Protein AF-F8NIM3-F1 (afdb_monomer)

pLDDT: mean 75.53, std 20.06, range [36.66, 97.56]

Mean predicted aligned error: 19.27 Å

Foldseek 3Di:
DDDDDDDDDDDDDDDDDDDDDDDDDDDDDDQDPVNVVCVVVVVVVVPPPDPDPDDPVVVVVVVVVVVVVVVVVLVVVLVVLVVQCVVDDDPVSVVVSVVVNVVSVVVVCCVPPVVD

Sequence (116 aa):
MLTTTRVETVTKTVGAISSSVKPASAIPFSPSMDDLAVSFITETIQTIKAPAPRIPPSDAKSQLALRQQRLTEYISESKALMAQFERAQNKQEKDRIGSAIRDLNRCVLRIYFLGM

Solvent-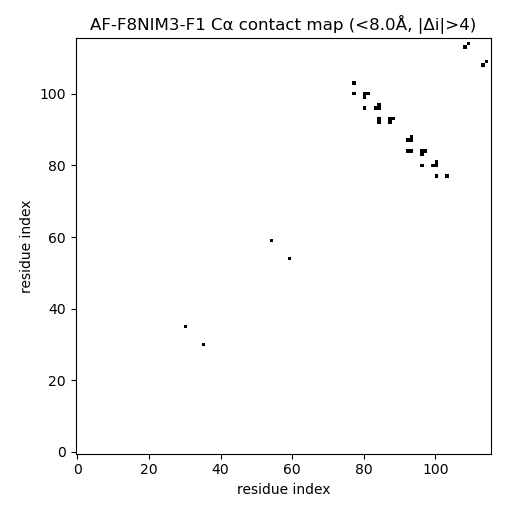accessible surface area (backbone atoms only — not comparable to full-atom values): 7559 Å² total; per-residue (Å²): 139,89,87,85,89,86,84,90,83,90,85,88,82,90,82,87,79,90,76,93,79,82,92,75,83,89,70,83,85,71,75,48,76,64,55,50,47,52,48,53,52,50,51,50,61,74,64,58,69,75,79,72,83,75,74,55,74,68,56,59,49,55,53,49,52,54,51,51,48,55,51,51,52,50,54,52,52,52,49,54,48,49,59,46,47,71,67,46,84,51,68,72,51,37,55,51,46,56,43,52,54,53,52,52,52,49,51,51,49,44,60,75,71,70,66,125

Structure (mmCIF, N/CA/C/O backbone):
data_AF-F8NIM3-F1
#
_entry.id   AF-F8NIM3-F1
#
loop_
_atom_site.group_PDB
_atom_site.id
_atom_site.type_symbol
_atom_site.label_atom_id
_atom_site.label_alt_id
_atom_site.label_comp_id
_atom_site.label_asym_id
_atom_site.label_entity_id
_atom_site.label_seq_id
_atom_site.pdbx_PDB_ins_code
_atom_site.Cartn_x
_atom_site.Cartn_y
_atom_site.Cartn_z
_atom_site.occupancy
_atom_site.B_iso_or_equiv
_atom_site.auth_seq_id
_atom_site.auth_comp_id
_atom_site.auth_asym_id
_atom_site.auth_atom_id
_atom_site.pdbx_PDB_model_num
ATOM 1 N N . MET A 1 1 ? -12.335 -23.884 -40.158 1.00 37.00 1 MET A N 1
ATOM 2 C CA . MET A 1 1 ? -11.902 -24.068 -41.561 1.00 37.00 1 MET A CA 1
ATOM 3 C C . MET A 1 1 ? -10.719 -23.154 -41.830 1.00 37.00 1 MET A C 1
ATOM 5 O O . MET A 1 1 ? -10.696 -22.068 -41.267 1.00 37.00 1 MET A O 1
ATOM 9 N N . LEU A 1 2 ? -9.740 -23.609 -42.617 1.00 44.84 2 LEU A N 1
ATOM 10 C CA . LEU A 1 2 ? -8.545 -22.847 -43.010 1.00 44.84 2 LEU A CA 1
ATOM 11 C C . LEU A 1 2 ? -8.681 -22.398 -44.474 1.00 44.84 2 LEU A C 1
ATOM 13 O O . LEU A 1 2 ? -9.151 -23.200 -45.268 1.00 44.84 2 LEU A O 1
ATOM 17 N N . THR A 1 3 ? -8.190 -21.198 -44.806 1.00 38.81 3 THR A N 1
ATOM 18 C CA . THR A 1 3 ? -7.564 -20.765 -46.089 1.00 38.81 3 THR A CA 1
ATOM 19 C C . THR A 1 3 ? -7.125 -19.298 -45.899 1.00 38.81 3 THR A C 1
ATOM 21 O O . THR A 1 3 ? -7.900 -18.548 -45.316 1.00 38.81 3 THR A O 1
ATOM 24 N N . THR A 1 4 ? -5.925 -18.784 -46.205 1.00 41.75 4 THR A N 1
ATOM 25 C CA . THR A 1 4 ? -4.952 -18.935 -47.321 1.00 41.75 4 THR A CA 1
ATOM 26 C C . THR A 1 4 ? -4.989 -17.747 -48.306 1.00 41.75 4 THR A C 1
ATOM 28 O O . THR A 1 4 ? -5.791 -17.708 -49.228 1.00 41.75 4 THR A O 1
ATOM 31 N N . THR A 1 5 ? -4.073 -16.799 -48.076 1.00 43.28 5 THR A N 1
ATOM 32 C CA . THR A 1 5 ? -3.145 -16.130 -49.025 1.00 43.28 5 THR A CA 1
ATOM 33 C C . THR A 1 5 ? -3.536 -15.834 -50.495 1.00 43.28 5 THR A C 1
ATOM 35 O O . THR A 1 5 ? -3.553 -16.748 -51.313 1.00 43.28 5 THR A O 1
ATOM 38 N N . ARG A 1 6 ? -3.576 -14.537 -50.874 1.00 42.72 6 ARG A N 1
ATOM 39 C CA . ARG A 1 6 ? -2.991 -13.918 -52.108 1.00 42.72 6 ARG A CA 1
ATOM 40 C C . ARG A 1 6 ? -2.998 -12.368 -51.950 1.00 42.72 6 ARG A C 1
ATOM 42 O O . ARG A 1 6 ? -3.965 -11.884 -51.378 1.00 42.72 6 ARG A O 1
ATOM 49 N N . VAL A 1 7 ? -2.019 -11.497 -52.276 1.00 42.47 7 VAL A N 1
ATOM 50 C CA . VAL A 1 7 ? -0.709 -11.473 -53.004 1.00 42.47 7 VAL A CA 1
ATOM 51 C C . VAL A 1 7 ? -0.753 -10.916 -54.455 1.00 42.47 7 VAL A C 1
ATOM 53 O O . VAL A 1 7 ? -1.591 -11.329 -55.244 1.00 42.47 7 VAL A O 1
ATOM 56 N N . GLU A 1 8 ? 0.202 -10.027 -54.805 1.00 40.50 8 GLU A N 1
ATOM 57 C CA . GLU A 1 8 ? 0.460 -9.422 -56.147 1.00 40.50 8 GLU A CA 1
ATOM 58 C C . GLU A 1 8 ? -0.645 -8.484 -56.725 1.00 40.50 8 GLU A C 1
ATOM 60 O O . GLU A 1 8 ? -1.785 -8.513 -56.282 1.00 40.50 8 GLU A O 1
ATOM 65 N N . THR A 1 9 ? -0.385 -7.570 -57.681 1.00 36.66 9 THR A N 1
ATOM 66 C CA . THR A 1 9 ? 0.779 -7.438 -58.596 1.00 36.66 9 THR A CA 1
ATOM 67 C C . THR A 1 9 ? 1.207 -5.979 -58.866 1.00 36.66 9 THR A C 1
ATOM 69 O O . THR A 1 9 ? 0.429 -5.042 -58.735 1.00 36.66 9 THR A O 1
ATOM 72 N N . VAL A 1 10 ? 2.464 -5.833 -59.296 1.00 44.22 10 VAL A N 1
ATOM 73 C CA . VAL A 1 10 ? 3.192 -4.627 -59.741 1.00 44.22 10 VAL A CA 1
ATOM 74 C C . VAL A 1 10 ? 2.566 -3.893 -60.942 1.00 44.22 10 VAL A C 1
ATOM 76 O O . VAL A 1 10 ? 2.171 -4.535 -61.912 1.00 44.22 10 VAL A O 1
ATOM 79 N N . THR A 1 11 ? 2.711 -2.561 -60.987 1.00 42.88 11 THR A N 1
ATOM 80 C CA . THR A 1 11 ? 2.949 -1.811 -62.240 1.00 42.88 11 THR A CA 1
ATOM 81 C C . THR A 1 11 ? 4.212 -0.944 -62.131 1.00 42.88 11 THR A C 1
ATOM 83 O O . THR A 1 11 ? 4.359 -0.132 -61.222 1.00 42.88 11 THR A O 1
ATOM 86 N N . LYS A 1 12 ? 5.157 -1.132 -63.064 1.00 43.91 12 LYS A N 1
ATOM 87 C CA . LYS A 1 12 ? 6.323 -0.251 -63.254 1.00 43.91 12 LYS A CA 1
ATOM 88 C C . LYS A 1 12 ? 5.960 0.862 -64.235 1.00 43.91 12 LYS A C 1
ATOM 90 O O . LYS A 1 12 ? 5.434 0.547 -65.299 1.00 43.91 12 LYS A O 1
ATOM 95 N N . THR A 1 13 ? 6.436 2.080 -63.985 1.00 43.91 13 THR A N 1
ATOM 96 C CA . THR A 1 13 ? 6.646 3.081 -65.045 1.00 43.91 13 THR A CA 1
ATOM 97 C C . THR A 1 13 ? 8.014 3.730 -64.856 1.00 43.91 13 THR A C 1
ATOM 99 O O . THR A 1 13 ? 8.185 4.594 -64.002 1.00 43.91 13 THR A O 1
ATOM 102 N N . VAL A 1 14 ? 9.009 3.299 -65.636 1.00 47.06 14 VAL A N 1
ATOM 103 C CA . VAL A 1 14 ? 10.341 3.928 -65.662 1.00 47.06 14 VAL A CA 1
ATOM 104 C C . VAL A 1 14 ? 10.328 5.016 -66.733 1.00 47.06 14 VAL A C 1
ATOM 106 O O . VAL A 1 14 ? 10.559 4.744 -67.908 1.00 47.06 14 VAL A O 1
ATOM 109 N N . GLY A 1 15 ? 10.006 6.245 -66.329 1.00 37.88 15 GLY A N 1
ATOM 110 C CA . GLY A 1 15 ? 10.034 7.422 -67.197 1.00 37.88 15 GLY A CA 1
ATOM 111 C C . GLY A 1 15 ? 11.399 8.104 -67.162 1.00 37.88 15 GLY A C 1
ATOM 112 O O . GLY A 1 15 ? 11.635 8.957 -66.312 1.00 37.88 15 GLY A O 1
ATOM 113 N N . ALA A 1 16 ? 12.300 7.739 -68.075 1.00 43.25 16 ALA A N 1
ATOM 114 C CA . ALA A 1 16 ? 13.574 8.436 -68.226 1.00 43.25 16 ALA A CA 1
ATOM 115 C C . ALA A 1 16 ? 13.390 9.724 -69.047 1.00 43.25 16 ALA A C 1
ATOM 117 O O . ALA A 1 16 ? 13.088 9.661 -70.237 1.00 43.25 16 ALA A O 1
ATOM 118 N N . ILE A 1 17 ? 13.630 10.882 -68.429 1.00 49.94 17 ILE A N 1
ATOM 119 C CA . ILE A 1 17 ? 13.802 12.164 -69.126 1.00 49.94 17 ILE A CA 1
ATOM 120 C C . ILE A 1 17 ? 15.171 12.745 -68.778 1.00 49.94 17 ILE A C 1
ATOM 122 O O . ILE A 1 17 ? 15.420 13.187 -67.661 1.00 49.94 17 ILE A O 1
ATOM 126 N N . SER A 1 18 ? 16.074 12.705 -69.757 1.00 52.16 18 SER A N 1
ATOM 127 C CA . SER A 1 18 ? 17.383 13.348 -69.684 1.00 52.16 18 SER A CA 1
ATOM 128 C C . SER A 1 18 ? 17.274 14.760 -70.253 1.00 52.16 18 SER A C 1
ATOM 130 O O . SER A 1 18 ? 16.945 14.926 -71.427 1.00 52.16 18 SER A O 1
ATOM 132 N N . SER A 1 19 ? 17.558 15.776 -69.440 1.00 46.25 19 SER A N 1
ATOM 133 C CA . SER A 1 19 ? 17.627 17.173 -69.876 1.00 46.25 19 SER A CA 1
ATOM 134 C C . SER A 1 19 ? 18.877 17.838 -69.305 1.00 46.25 19 SER A C 1
ATOM 136 O O . SER A 1 19 ? 18.915 18.240 -68.143 1.00 46.25 19 SER A O 1
ATOM 138 N N . SER A 1 20 ? 19.914 17.929 -70.137 1.00 58.06 20 SER A N 1
ATOM 139 C CA . SER A 1 20 ? 21.175 18.600 -69.811 1.00 58.06 20 SER A CA 1
ATOM 140 C C . SER A 1 20 ? 20.962 20.093 -69.548 1.00 58.06 20 SER A C 1
ATOM 142 O O . SER A 1 20 ? 20.379 20.787 -70.382 1.00 58.06 20 SER A O 1
ATOM 144 N N . VAL A 1 21 ? 21.489 20.601 -68.430 1.00 46.62 21 VAL A N 1
ATOM 145 C CA . VAL A 1 21 ? 21.625 22.040 -68.165 1.00 46.62 21 VAL A CA 1
ATOM 146 C C . VAL A 1 21 ? 23.037 22.314 -67.645 1.00 46.62 21 VAL A C 1
ATOM 148 O O . VAL A 1 21 ? 23.568 21.583 -66.811 1.00 46.62 21 VAL A O 1
ATOM 151 N N . LYS A 1 22 ? 23.670 23.356 -68.186 1.00 47.12 22 LYS A N 1
ATOM 152 C CA . LYS A 1 22 ? 25.071 23.727 -67.941 1.00 47.12 22 LYS A CA 1
ATOM 153 C C . LYS A 1 22 ? 25.165 24.653 -66.711 1.00 47.12 22 LYS A C 1
ATOM 155 O O . LYS A 1 22 ? 24.347 25.566 -66.617 1.00 47.12 22 LYS A O 1
ATOM 160 N N . PRO A 1 23 ? 26.131 24.472 -65.790 1.00 53.19 23 PRO A N 1
ATOM 161 C CA . PRO A 1 23 ? 26.185 25.255 -64.555 1.00 53.19 23 PRO A CA 1
ATOM 162 C C . PRO A 1 23 ? 26.638 26.699 -64.811 1.00 53.19 23 PRO A C 1
ATOM 164 O O . PRO A 1 23 ? 27.679 26.927 -65.430 1.00 53.19 23 PRO A O 1
ATOM 167 N N . ALA A 1 24 ? 25.874 27.670 -64.305 1.00 47.09 24 ALA A N 1
ATOM 168 C CA . ALA A 1 24 ? 26.237 29.085 -64.278 1.00 47.09 24 ALA A CA 1
ATOM 169 C C . ALA A 1 24 ? 25.482 29.830 -63.160 1.00 47.09 24 ALA A C 1
ATOM 171 O O . ALA A 1 24 ? 24.305 29.570 -62.928 1.00 47.09 24 ALA A O 1
ATOM 172 N N . SER A 1 25 ? 26.155 30.814 -62.554 1.00 43.09 25 SER A N 1
ATOM 173 C CA . SER A 1 25 ? 25.694 31.647 -61.429 1.00 43.09 25 SER A CA 1
ATOM 174 C C . SER A 1 25 ? 25.530 30.933 -60.077 1.00 43.09 25 SER A C 1
ATOM 176 O O . SER A 1 25 ? 25.121 29.777 -59.991 1.00 43.09 25 SER A O 1
ATOM 178 N N . ALA A 1 26 ? 25.870 31.644 -59.000 1.00 57.56 26 ALA A N 1
ATOM 179 C CA . ALA A 1 26 ? 25.777 31.147 -57.632 1.00 57.56 26 ALA A CA 1
ATOM 180 C C . ALA A 1 26 ? 24.354 31.346 -57.090 1.00 57.56 26 ALA A C 1
ATOM 182 O O . ALA A 1 26 ? 23.957 32.456 -56.738 1.00 57.56 26 ALA A O 1
ATOM 183 N N . ILE A 1 27 ? 23.589 30.258 -57.018 1.00 58.53 27 ILE A N 1
ATOM 184 C CA . ILE A 1 27 ? 22.301 30.223 -56.319 1.00 58.53 27 ILE A CA 1
ATOM 185 C C . ILE A 1 27 ? 22.597 30.175 -54.806 1.00 58.53 27 ILE A C 1
ATOM 187 O O . ILE A 1 27 ? 23.452 29.380 -54.403 1.00 58.53 27 ILE A O 1
ATOM 191 N N . PRO A 1 28 ? 21.938 30.983 -53.948 1.00 57.41 28 PRO A N 1
ATOM 192 C CA . PRO A 1 28 ? 22.040 30.804 -52.500 1.00 57.41 28 PRO A CA 1
ATOM 193 C C . PRO A 1 28 ? 21.582 29.386 -52.146 1.00 57.41 28 PRO A C 1
ATOM 195 O O . PRO A 1 28 ? 20.517 28.959 -52.586 1.00 57.41 28 PRO A O 1
ATOM 198 N N . PHE A 1 29 ? 22.408 28.650 -51.401 1.00 59.12 29 PHE A N 1
ATOM 199 C CA . PHE A 1 29 ? 22.287 27.200 -51.240 1.00 59.12 29 PHE A CA 1
ATOM 200 C C . PHE A 1 29 ? 21.028 26.824 -50.438 1.00 59.12 29 PHE A C 1
ATOM 202 O O . PHE A 1 29 ? 21.064 26.684 -49.218 1.00 59.12 29 PHE A O 1
ATOM 209 N N . SER A 1 30 ? 19.893 26.693 -51.126 1.00 64.81 30 SER A N 1
ATOM 210 C CA . SER A 1 30 ? 18.674 26.123 -50.562 1.00 64.81 30 SER A CA 1
ATOM 211 C C . SER A 1 30 ? 18.933 24.639 -50.286 1.00 64.81 30 SER A C 1
ATOM 213 O O . SER A 1 30 ? 19.201 23.917 -51.254 1.00 64.81 30 SER A O 1
ATOM 215 N N . PRO A 1 31 ? 18.866 24.166 -49.027 1.00 68.06 31 PRO A N 1
ATOM 216 C CA . PRO A 1 31 ? 19.079 22.755 -48.731 1.00 68.06 31 PRO A CA 1
ATOM 217 C C . PRO A 1 31 ? 18.046 21.928 -49.497 1.00 68.06 31 PRO A C 1
ATOM 219 O O . PRO A 1 31 ? 16.853 22.252 -49.493 1.00 68.06 31 PRO A O 1
ATOM 222 N N . SER A 1 32 ? 18.495 20.877 -50.185 1.00 82.62 32 SER A N 1
ATOM 223 C CA . SER A 1 32 ? 17.563 19.941 -50.811 1.00 82.62 32 SER A CA 1
ATOM 224 C C . SER A 1 32 ? 16.777 19.198 -49.727 1.00 82.62 32 SER A C 1
ATOM 226 O O . SER A 1 32 ? 17.184 19.143 -48.563 1.00 82.62 32 SER A O 1
ATOM 228 N N . MET A 1 33 ? 15.650 18.581 -50.097 1.00 83.19 33 MET A N 1
ATOM 229 C CA . MET A 1 33 ? 14.937 17.705 -49.161 1.00 83.19 33 MET A CA 1
ATOM 230 C C . MET A 1 33 ? 15.827 16.559 -48.658 1.00 83.19 33 MET A C 1
ATOM 232 O O . MET A 1 33 ? 15.668 16.142 -47.515 1.00 83.19 33 MET A O 1
ATOM 236 N N . ASP A 1 34 ? 16.783 16.097 -49.469 1.00 84.12 34 ASP A N 1
ATOM 237 C CA . ASP A 1 34 ? 17.759 15.079 -49.074 1.00 84.12 34 ASP A CA 1
ATOM 238 C C . ASP A 1 34 ? 18.745 15.609 -48.024 1.00 84.12 34 ASP A C 1
ATOM 240 O O . ASP A 1 34 ? 19.005 14.927 -47.039 1.00 84.12 34 ASP A O 1
ATOM 244 N N . ASP A 1 35 ? 19.246 16.837 -48.183 1.00 87.38 35 ASP A N 1
ATOM 245 C CA . ASP A 1 35 ? 20.186 17.477 -47.250 1.00 87.38 35 ASP A CA 1
ATOM 246 C C . ASP A 1 35 ? 19.514 17.777 -45.893 1.00 87.38 35 ASP A C 1
ATOM 248 O O . ASP A 1 35 ? 20.076 17.536 -44.819 1.00 87.38 35 ASP A O 1
ATOM 252 N N . LEU A 1 36 ? 18.238 18.184 -45.924 1.00 87.81 36 LEU A N 1
ATOM 253 C CA . LEU A 1 36 ? 17.393 18.314 -44.734 1.00 87.81 36 LEU A CA 1
ATOM 254 C C . LEU A 1 36 ? 17.094 16.952 -44.079 1.00 87.81 36 LEU A C 1
ATOM 256 O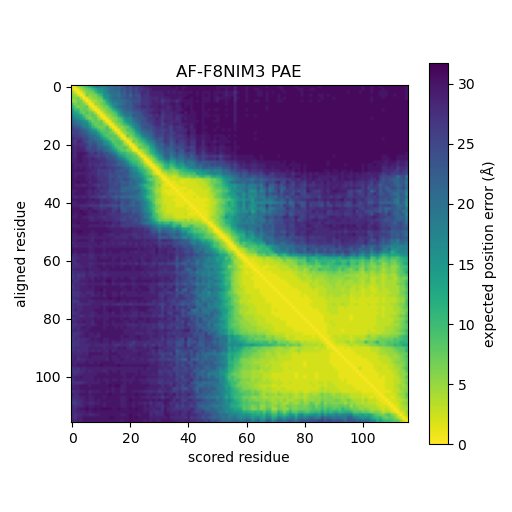 O . LEU A 1 36 ? 17.130 16.842 -42.853 1.00 87.81 36 LEU A O 1
ATOM 260 N N . ALA A 1 37 ? 16.829 15.905 -44.865 1.00 89.00 37 ALA A N 1
ATOM 261 C CA . ALA A 1 37 ? 16.596 14.557 -44.346 1.00 89.00 37 ALA A CA 1
ATOM 262 C C . ALA A 1 37 ? 17.865 13.956 -43.720 1.00 89.00 37 ALA A C 1
ATOM 264 O O . ALA A 1 37 ? 17.798 13.388 -42.629 1.00 89.00 37 ALA A O 1
ATOM 265 N N . VAL A 1 38 ? 19.029 14.130 -44.356 1.00 90.88 38 VAL A N 1
ATOM 266 C CA . VAL A 1 38 ? 20.340 13.753 -43.806 1.00 90.88 38 VAL A CA 1
ATOM 267 C C . VAL A 1 38 ? 20.616 14.518 -42.515 1.00 90.88 38 VAL A C 1
ATOM 269 O O . VAL A 1 38 ? 21.033 13.898 -41.537 1.00 90.88 38 VAL A O 1
ATOM 272 N N . SER A 1 39 ? 20.320 15.820 -42.468 1.00 89.88 39 SER A N 1
ATOM 273 C CA . SER A 1 39 ? 20.442 16.633 -41.251 1.00 89.88 39 SER A CA 1
ATOM 274 C C . SER A 1 39 ? 19.567 16.086 -40.118 1.00 89.88 39 SER A C 1
ATOM 276 O O . SER A 1 39 ? 20.084 15.790 -39.044 1.00 89.88 39 SER A O 1
ATOM 278 N N . PHE A 1 40 ? 18.275 15.848 -40.370 1.00 91.00 40 PHE A N 1
ATOM 279 C CA . PHE A 1 40 ? 17.336 15.342 -39.361 1.00 91.00 40 PHE A CA 1
ATOM 280 C C . PHE A 1 40 ? 17.695 13.930 -38.869 1.00 91.00 40 PHE A C 1
ATOM 282 O O . PHE A 1 40 ? 17.619 13.648 -37.674 1.00 91.00 40 PHE A O 1
ATOM 289 N N . ILE A 1 41 ? 18.130 13.036 -39.765 1.00 91.25 41 ILE A N 1
ATOM 290 C CA . ILE A 1 41 ? 18.609 11.691 -39.405 1.00 91.25 41 ILE A CA 1
ATOM 291 C C . ILE A 1 41 ? 19.899 11.783 -38.577 1.00 91.25 41 ILE A C 1
ATOM 293 O O . ILE A 1 41 ? 20.034 11.078 -37.579 1.00 91.25 41 ILE A O 1
ATOM 297 N N . THR A 1 42 ? 20.827 12.665 -38.951 1.00 90.50 42 THR A N 1
ATOM 298 C CA . THR A 1 42 ? 22.107 12.855 -38.253 1.00 90.50 42 THR A CA 1
ATOM 299 C C . THR A 1 42 ? 21.900 13.441 -36.858 1.00 90.50 42 THR A C 1
ATOM 301 O O . THR A 1 42 ? 22.432 12.899 -35.890 1.00 90.50 42 THR A O 1
ATOM 304 N N . GLU A 1 43 ? 21.076 14.484 -36.730 1.00 87.75 43 GLU A N 1
ATOM 305 C CA . GLU A 1 43 ? 20.669 15.062 -35.446 1.00 87.75 43 GLU A CA 1
ATOM 306 C C . GLU A 1 43 ? 19.946 14.022 -34.584 1.00 87.75 43 GLU A C 1
ATOM 308 O O . GLU A 1 43 ? 20.299 13.842 -33.419 1.00 87.75 43 GLU A O 1
ATOM 313 N N . THR A 1 44 ? 19.002 13.265 -35.159 1.00 87.12 44 THR A N 1
ATOM 314 C CA . THR A 1 44 ? 18.313 12.176 -34.451 1.00 87.12 44 THR A CA 1
ATOM 315 C C . THR A 1 44 ? 19.321 11.166 -33.908 1.00 87.12 44 THR A C 1
ATOM 317 O O . THR A 1 44 ? 19.297 10.888 -32.716 1.00 87.12 44 THR A O 1
ATOM 320 N N . ILE A 1 45 ? 20.243 10.656 -34.738 1.00 84.56 45 ILE A N 1
ATOM 321 C CA . ILE A 1 45 ? 21.261 9.668 -34.336 1.00 84.56 45 ILE A CA 1
ATOM 322 C C . ILE A 1 45 ? 22.178 10.218 -33.232 1.00 84.56 45 ILE A C 1
ATOM 324 O O . ILE A 1 45 ? 22.430 9.517 -32.253 1.00 84.56 45 ILE A O 1
ATOM 328 N N . GLN A 1 46 ? 22.644 11.465 -33.351 1.00 82.50 46 GLN A N 1
ATOM 329 C CA . GLN A 1 46 ? 23.490 12.107 -32.337 1.00 82.50 46 GLN A CA 1
ATOM 330 C C . GLN A 1 46 ? 22.741 12.377 -31.022 1.00 82.50 46 GLN A C 1
ATOM 332 O O . GLN A 1 46 ? 23.344 12.335 -29.949 1.00 82.50 46 GLN A O 1
ATOM 337 N N . THR A 1 47 ? 21.428 12.613 -31.083 1.00 78.81 47 THR A N 1
ATOM 338 C CA . THR A 1 47 ? 20.573 12.851 -29.910 1.00 78.81 47 THR A CA 1
ATOM 339 C C . THR A 1 47 ? 19.967 11.577 -29.308 1.00 78.81 47 THR A C 1
ATOM 341 O O . THR A 1 47 ? 19.331 11.670 -28.252 1.00 78.81 47 THR A O 1
ATOM 344 N N . ILE A 1 48 ? 20.227 10.375 -29.861 1.00 72.44 48 ILE A N 1
ATOM 345 C CA . ILE A 1 48 ? 19.904 9.098 -29.190 1.00 72.44 48 ILE A CA 1
ATOM 346 C C . ILE A 1 48 ? 20.836 8.885 -27.990 1.00 72.44 48 ILE A C 1
ATOM 348 O O . ILE A 1 48 ? 21.748 8.054 -27.988 1.00 72.44 48 ILE A O 1
ATOM 352 N N . LYS A 1 49 ? 20.541 9.596 -26.900 1.00 69.00 49 LYS A N 1
ATOM 353 C CA . LYS A 1 49 ? 20.959 9.218 -25.553 1.00 69.00 49 LYS A CA 1
ATOM 354 C C . LYS A 1 49 ? 20.585 7.749 -25.349 1.00 69.00 49 LYS A C 1
ATOM 356 O O . LYS A 1 49 ? 19.417 7.390 -25.502 1.00 69.00 49 LYS A O 1
ATOM 361 N N . ALA A 1 50 ? 21.583 6.916 -25.042 1.00 68.06 50 ALA A N 1
ATOM 362 C CA . ALA A 1 50 ? 21.439 5.462 -25.012 1.00 68.06 50 ALA A CA 1
ATOM 363 C C . ALA A 1 50 ? 20.173 5.029 -24.241 1.00 68.06 50 ALA A C 1
ATOM 365 O O . ALA A 1 50 ? 19.904 5.583 -23.168 1.00 68.06 50 ALA A O 1
ATOM 366 N N . PRO A 1 51 ? 19.388 4.067 -24.771 1.00 66.81 51 PRO A N 1
ATOM 367 C CA . PRO A 1 51 ? 18.097 3.708 -24.199 1.00 66.81 51 PRO A CA 1
ATOM 368 C C . PRO A 1 51 ? 18.268 3.310 -22.734 1.00 66.81 51 PRO A C 1
ATOM 370 O O . PRO A 1 51 ? 19.097 2.456 -22.414 1.00 66.81 51 PRO A O 1
ATOM 373 N N . ALA A 1 52 ? 17.486 3.952 -21.859 1.00 64.50 52 ALA A N 1
ATOM 374 C CA . ALA A 1 52 ? 17.591 3.790 -20.413 1.00 64.50 52 ALA A CA 1
ATOM 375 C C . ALA A 1 52 ? 17.604 2.298 -20.021 1.00 64.50 52 ALA A C 1
ATOM 377 O O . ALA A 1 52 ? 16.875 1.510 -20.638 1.00 64.50 52 ALA A O 1
ATOM 378 N N . PRO A 1 53 ? 18.423 1.895 -19.027 1.00 61.94 53 PRO A N 1
ATOM 379 C CA . PRO A 1 53 ? 18.649 0.491 -18.705 1.00 61.94 53 PRO A CA 1
ATOM 380 C C . PRO A 1 53 ? 17.320 -0.214 -18.430 1.00 61.94 53 PRO A C 1
ATOM 382 O O . PRO A 1 53 ? 16.648 0.040 -17.430 1.00 61.94 53 PRO A O 1
ATOM 385 N N . ARG A 1 54 ? 16.927 -1.089 -19.362 1.00 65.25 54 ARG A N 1
ATOM 386 C CA . ARG A 1 54 ? 15.666 -1.827 -19.294 1.00 65.25 54 ARG A CA 1
ATOM 387 C C . ARG A 1 54 ? 15.747 -2.801 -18.125 1.00 65.25 54 ARG A C 1
ATOM 389 O O . ARG A 1 54 ? 16.428 -3.819 -18.231 1.00 65.25 54 ARG A O 1
ATOM 396 N N . ILE A 1 55 ? 15.060 -2.464 -17.030 1.00 61.25 55 ILE A N 1
ATOM 397 C CA . ILE A 1 55 ? 14.931 -3.306 -15.834 1.00 61.25 55 ILE A CA 1
ATOM 398 C C . ILE A 1 55 ? 14.554 -4.723 -16.298 1.00 61.25 55 ILE A C 1
ATOM 400 O O . ILE A 1 55 ? 13.585 -4.866 -17.054 1.00 61.25 55 ILE A O 1
ATOM 404 N N . PRO A 1 56 ? 15.311 -5.768 -15.915 1.00 65.19 56 PRO A N 1
ATOM 405 C CA . PRO A 1 56 ? 15.075 -7.106 -16.430 1.00 65.19 56 PRO A CA 1
ATOM 406 C C . PRO A 1 56 ? 13.660 -7.571 -16.048 1.00 65.19 56 PRO A C 1
ATOM 408 O O . PRO A 1 56 ? 13.254 -7.407 -14.895 1.00 65.19 56 PRO A O 1
ATOM 411 N N . PRO A 1 57 ? 12.898 -8.203 -16.961 1.00 62.16 57 PRO A N 1
ATOM 412 C CA . PRO A 1 57 ? 11.490 -8.548 -16.724 1.00 62.16 57 PRO A CA 1
ATOM 413 C C . PRO A 1 57 ? 11.277 -9.588 -15.610 1.00 62.16 57 PRO A C 1
ATOM 415 O O . PRO A 1 57 ? 10.142 -9.816 -15.198 1.00 62.16 57 PRO A O 1
ATOM 418 N N . SER A 1 58 ? 12.354 -10.206 -15.112 1.00 62.19 58 SER A N 1
ATOM 419 C CA . SER A 1 58 ? 12.354 -10.991 -13.873 1.00 62.19 58 SER A CA 1
ATOM 420 C C . SER A 1 58 ? 12.059 -10.111 -12.650 1.00 62.19 58 SER A C 1
ATOM 422 O O . SER A 1 58 ? 11.173 -10.424 -11.856 1.00 62.19 58 SER A O 1
ATOM 424 N N . ASP A 1 59 ? 12.733 -8.962 -12.542 1.00 66.94 59 ASP A N 1
ATOM 425 C CA . ASP A 1 59 ? 12.650 -8.092 -11.36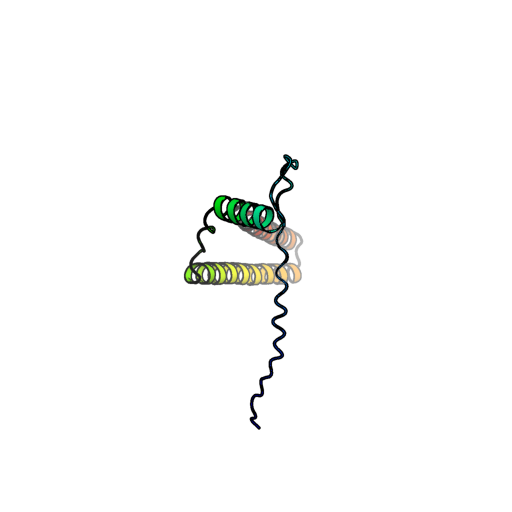6 1.00 66.94 59 ASP A CA 1
ATOM 426 C C . ASP A 1 59 ? 11.364 -7.246 -11.347 1.00 66.94 59 ASP A C 1
ATOM 428 O O . ASP A 1 59 ? 10.765 -6.997 -10.305 1.00 66.94 59 ASP A O 1
ATOM 432 N N . ALA A 1 60 ? 10.826 -6.913 -12.524 1.00 73.62 60 ALA A N 1
ATOM 433 C CA . ALA A 1 60 ? 9.481 -6.345 -12.618 1.00 73.62 60 ALA A CA 1
ATOM 434 C C . ALA A 1 60 ? 8.401 -7.296 -12.046 1.00 73.62 60 ALA A C 1
ATOM 436 O O . ALA A 1 60 ? 7.427 -6.838 -11.448 1.00 73.62 60 ALA A O 1
ATOM 437 N N . LYS A 1 61 ? 8.572 -8.621 -12.196 1.00 82.81 61 LYS A N 1
ATOM 438 C CA . LYS A 1 61 ? 7.627 -9.631 -11.686 1.00 82.81 61 LYS A CA 1
ATOM 439 C C . LYS A 1 61 ? 7.773 -9.873 -10.183 1.00 82.81 61 LYS A C 1
ATOM 441 O O . LYS A 1 61 ? 6.751 -9.957 -9.504 1.00 82.81 61 LYS A O 1
ATOM 446 N N . SER A 1 62 ? 8.998 -9.949 -9.656 1.00 81.69 62 SER A N 1
ATOM 447 C CA . SER A 1 62 ? 9.241 -10.070 -8.207 1.00 81.69 62 SER A CA 1
ATOM 448 C C . SER A 1 62 ? 8.691 -8.852 -7.455 1.00 81.69 62 SER A C 1
ATOM 450 O O . SER A 1 62 ? 7.943 -9.008 -6.488 1.00 81.69 62 SER A O 1
ATOM 452 N N . GLN A 1 63 ? 8.966 -7.639 -7.948 1.00 81.88 63 GLN A N 1
ATOM 453 C CA . GLN A 1 63 ? 8.435 -6.402 -7.377 1.00 81.88 63 GLN A CA 1
ATOM 454 C C . GLN A 1 63 ? 6.903 -6.333 -7.454 1.00 81.88 63 GLN A C 1
ATOM 456 O O . GLN A 1 63 ? 6.272 -5.875 -6.501 1.00 81.88 63 GLN A O 1
ATOM 461 N N . LEU A 1 64 ? 6.285 -6.795 -8.549 1.00 86.62 64 LEU A N 1
ATOM 462 C CA . LEU A 1 64 ? 4.824 -6.841 -8.674 1.00 86.62 64 LEU A CA 1
ATOM 463 C C . LEU A 1 64 ? 4.197 -7.804 -7.656 1.00 86.62 64 LEU A C 1
ATOM 465 O O . LEU A 1 64 ? 3.266 -7.411 -6.955 1.00 86.62 64 LEU A O 1
ATOM 469 N N . ALA A 1 65 ? 4.732 -9.021 -7.523 1.00 88.88 65 ALA A N 1
ATOM 470 C CA . ALA A 1 65 ? 4.252 -10.005 -6.552 1.00 88.88 65 ALA A CA 1
ATOM 471 C C . ALA A 1 65 ? 4.372 -9.490 -5.106 1.00 88.88 65 ALA A C 1
ATOM 473 O O . ALA A 1 65 ? 3.418 -9.576 -4.335 1.00 88.88 65 ALA A O 1
ATOM 474 N N . LEU A 1 66 ? 5.501 -8.863 -4.758 1.00 87.88 66 LEU A N 1
ATOM 475 C CA . LEU A 1 66 ? 5.738 -8.276 -3.436 1.00 87.88 66 LEU A CA 1
ATOM 476 C C . LEU A 1 66 ? 4.808 -7.082 -3.141 1.00 87.88 66 LEU A C 1
ATOM 478 O O . LEU A 1 66 ? 4.328 -6.937 -2.015 1.00 87.88 66 LEU A O 1
ATOM 482 N N . ARG A 1 67 ? 4.494 -6.244 -4.140 1.00 87.75 67 ARG A N 1
ATOM 483 C CA . ARG A 1 67 ? 3.464 -5.191 -4.010 1.00 87.75 67 ARG A CA 1
ATOM 484 C C . ARG A 1 67 ? 2.071 -5.798 -3.818 1.00 87.75 67 ARG A C 1
ATOM 486 O O . ARG A 1 67 ? 1.320 -5.332 -2.965 1.00 87.75 67 ARG A O 1
ATOM 493 N N . GLN A 1 68 ? 1.734 -6.848 -4.569 1.00 91.06 68 GLN A N 1
ATOM 494 C CA . GLN A 1 68 ? 0.441 -7.527 -4.477 1.00 91.06 68 GLN A CA 1
ATOM 495 C C . GLN A 1 68 ? 0.251 -8.233 -3.123 1.00 91.06 68 GLN A C 1
ATOM 497 O O . GLN A 1 68 ? -0.839 -8.151 -2.555 1.00 91.06 68 GLN A O 1
ATOM 502 N N . GLN A 1 69 ? 1.302 -8.840 -2.561 1.00 92.69 69 GLN A N 1
ATOM 503 C CA . GLN A 1 69 ? 1.292 -9.384 -1.199 1.00 92.69 69 GLN A CA 1
ATOM 504 C C . GLN A 1 69 ? 0.970 -8.287 -0.172 1.00 92.69 69 GLN A C 1
ATOM 506 O O . GLN A 1 69 ? -0.032 -8.397 0.529 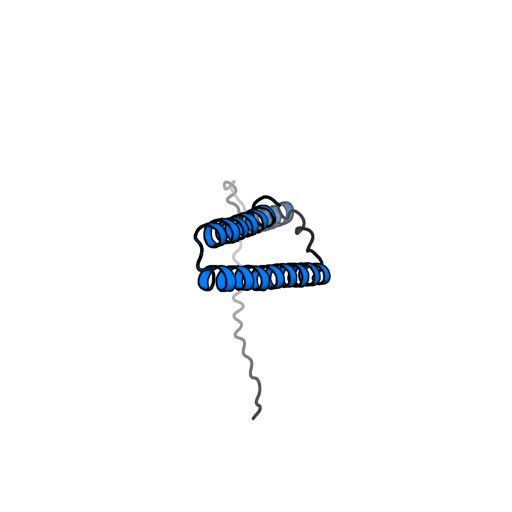1.00 92.69 69 GLN A O 1
ATOM 511 N N . ARG A 1 70 ? 1.741 -7.188 -0.150 1.00 90.56 70 ARG A N 1
ATOM 512 C CA . ARG A 1 70 ? 1.537 -6.067 0.792 1.00 90.56 70 ARG A CA 1
ATOM 513 C C . ARG A 1 70 ? 0.141 -5.449 0.702 1.00 90.56 70 ARG A C 1
ATOM 515 O O . ARG A 1 70 ? -0.448 -5.084 1.717 1.00 90.56 70 ARG A O 1
ATOM 522 N N . LEU A 1 71 ? -0.404 -5.322 -0.510 1.00 91.69 71 LEU A N 1
ATOM 523 C CA . LEU A 1 71 ? -1.781 -4.862 -0.715 1.00 91.69 71 LEU A CA 1
ATOM 524 C C . LEU A 1 71 ? -2.809 -5.873 -0.182 1.00 91.69 71 LEU A C 1
ATOM 526 O O . LEU A 1 71 ? -3.807 -5.461 0.401 1.00 91.69 71 LEU A O 1
ATOM 530 N N . THR A 1 72 ? -2.566 -7.176 -0.338 1.00 94.19 72 THR A N 1
ATOM 531 C CA . THR A 1 72 ? -3.443 -8.241 0.185 1.00 94.19 72 THR A CA 1
ATOM 532 C C . THR A 1 72 ? -3.449 -8.263 1.714 1.00 94.19 72 THR A C 1
ATOM 534 O O . THR A 1 72 ? -4.519 -8.331 2.319 1.00 94.19 72 THR A O 1
ATOM 537 N N . GLU A 1 73 ? -2.274 -8.125 2.334 1.00 92.75 73 GLU A N 1
ATOM 538 C CA . GLU A 1 73 ? -2.097 -7.999 3.786 1.00 92.75 73 GLU A CA 1
ATOM 539 C C . GLU A 1 73 ? -2.907 -6.805 4.318 1.00 92.75 73 GLU A C 1
ATOM 541 O O . GLU A 1 73 ? -3.842 -7.001 5.098 1.00 92.75 73 GLU A O 1
ATOM 546 N N . TYR A 1 74 ? -2.662 -5.598 3.788 1.00 93.88 74 TYR A N 1
ATOM 547 C CA . TYR A 1 74 ? -3.406 -4.382 4.146 1.00 93.88 74 TYR A CA 1
ATOM 548 C C . TYR A 1 74 ? -4.925 -4.514 3.945 1.00 93.88 74 TYR A C 1
ATOM 550 O O . TYR A 1 74 ? -5.697 -4.098 4.807 1.00 93.88 74 TYR A O 1
ATOM 558 N N . ILE A 1 75 ? -5.384 -5.114 2.839 1.00 94.44 75 ILE A N 1
ATOM 559 C CA . ILE A 1 75 ? -6.819 -5.331 2.590 1.00 94.44 75 ILE A CA 1
ATOM 560 C C . ILE A 1 75 ? -7.429 -6.265 3.644 1.00 94.44 75 ILE A C 1
ATOM 562 O O . ILE A 1 75 ? -8.579 -6.057 4.036 1.00 94.44 75 ILE A O 1
ATOM 566 N N . SER A 1 76 ? -6.696 -7.278 4.113 1.00 96.94 76 SER A N 1
ATOM 567 C CA . SER A 1 76 ? -7.194 -8.191 5.147 1.00 96.94 76 SER A CA 1
ATOM 568 C C . SER A 1 76 ? -7.255 -7.527 6.529 1.00 96.94 76 SER A C 1
ATOM 570 O O . SER A 1 76 ? -8.286 -7.616 7.197 1.00 96.94 76 SER A O 1
ATOM 572 N N . GLU A 1 77 ? -6.223 -6.769 6.913 1.00 95.19 77 GLU A N 1
ATOM 573 C CA . GLU A 1 77 ? -6.172 -6.019 8.173 1.00 95.19 77 GLU A CA 1
ATOM 574 C C . GLU A 1 77 ? -7.220 -4.894 8.216 1.00 95.19 77 GLU A C 1
ATOM 576 O O . GLU A 1 77 ? -7.997 -4.794 9.166 1.00 95.19 77 GLU A O 1
ATOM 581 N N . SER A 1 78 ? -7.320 -4.099 7.146 1.00 96.44 78 SER A N 1
ATOM 582 C CA . SER A 1 78 ? -8.311 -3.025 7.011 1.00 96.44 78 SER A CA 1
ATOM 583 C C . SER A 1 78 ? -9.744 -3.563 7.129 1.00 96.44 78 SER A C 1
ATOM 585 O O . SER A 1 78 ? -10.553 -3.017 7.881 1.00 96.44 78 SER A O 1
ATOM 587 N N . LYS A 1 79 ? -10.055 -4.697 6.480 1.00 97.56 79 LYS A N 1
ATOM 588 C CA . LYS A 1 79 ? -11.353 -5.383 6.632 1.00 97.56 79 LYS A CA 1
ATOM 589 C C . LYS A 1 79 ? -11.593 -5.881 8.057 1.00 97.56 79 LYS A C 1
ATOM 591 O O . LYS A 1 79 ? -12.702 -5.721 8.565 1.00 97.56 79 LYS A O 1
ATOM 596 N N . ALA A 1 80 ? -10.581 -6.451 8.711 1.00 97.38 80 ALA A N 1
ATOM 597 C CA . ALA A 1 80 ? -10.697 -6.914 10.092 1.00 97.38 80 ALA A CA 1
ATOM 598 C C . ALA A 1 80 ? -10.963 -5.757 11.072 1.00 97.38 80 ALA A C 1
ATOM 600 O O . ALA A 1 80 ? -11.766 -5.913 11.993 1.00 97.38 80 ALA A O 1
ATOM 601 N N . LEU A 1 81 ? -10.337 -4.592 10.869 1.00 96.38 81 LEU A N 1
ATOM 602 C CA . LEU A 1 81 ? -10.586 -3.388 11.667 1.00 96.38 81 LEU A CA 1
ATOM 603 C C . LEU A 1 81 ? -11.968 -2.777 11.386 1.00 96.38 81 LEU A C 1
ATOM 605 O O . LEU A 1 81 ? -12.655 -2.393 12.330 1.00 96.38 81 LEU A O 1
ATOM 609 N N . MET A 1 82 ? -12.420 -2.736 10.127 1.00 95.50 82 MET A N 1
ATOM 610 C CA . MET A 1 82 ? -13.770 -2.257 9.787 1.00 95.50 82 MET A CA 1
ATOM 611 C C . MET A 1 82 ? -14.864 -3.137 10.413 1.00 95.50 82 MET A C 1
ATOM 613 O O . MET A 1 82 ? -15.741 -2.613 11.095 1.00 95.50 82 MET A O 1
ATOM 617 N N . ALA A 1 83 ? -14.756 -4.467 10.313 1.00 97.00 83 ALA A N 1
ATOM 618 C CA . ALA A 1 83 ? -15.706 -5.391 10.943 1.00 97.00 83 ALA A CA 1
ATOM 619 C C . ALA A 1 83 ? -15.715 -5.293 12.487 1.00 97.00 83 ALA A C 1
ATOM 621 O O . ALA A 1 83 ? -16.750 -5.486 13.130 1.00 97.00 83 ALA A O 1
ATOM 622 N N . GLN A 1 84 ? -14.575 -4.959 13.107 1.00 95.06 84 GLN A N 1
ATOM 623 C CA . GLN A 1 84 ? -14.511 -4.638 14.538 1.00 95.06 84 GLN A CA 1
ATOM 624 C C . GLN A 1 84 ? -15.184 -3.294 14.857 1.00 95.06 84 GLN A C 1
ATOM 626 O O . GLN A 1 84 ? -15.906 -3.203 15.846 1.00 95.06 84 GLN A O 1
ATOM 631 N N . PHE A 1 85 ? -15.000 -2.265 14.025 1.00 94.81 85 PHE A N 1
ATOM 632 C CA . PHE A 1 85 ? -15.600 -0.936 14.204 1.00 94.81 85 PHE A CA 1
ATOM 633 C C . PHE A 1 85 ? -17.134 -0.939 14.053 1.00 94.81 85 PHE A C 1
ATOM 635 O O . PHE A 1 85 ? -17.840 -0.218 14.768 1.00 94.81 85 PHE A O 1
ATOM 642 N N . GLU A 1 86 ? -17.653 -1.772 13.148 1.00 94.88 86 GLU A N 1
ATOM 643 C CA . GLU A 1 86 ? -19.084 -2.053 12.995 1.00 94.88 86 GLU A CA 1
ATOM 644 C C . GLU A 1 86 ? -19.658 -2.726 14.249 1.00 94.88 86 GLU A C 1
ATOM 646 O O . GLU A 1 86 ? -20.677 -2.278 14.777 1.00 94.88 86 GLU A O 1
ATOM 651 N N . ARG A 1 87 ? -18.979 -3.764 14.762 1.00 95.12 87 ARG A N 1
ATOM 652 C CA . ARG A 1 87 ? -19.428 -4.541 15.929 1.00 95.12 87 ARG A CA 1
ATOM 653 C C . ARG A 1 87 ? -19.286 -3.801 17.262 1.00 95.12 87 ARG A C 1
ATOM 655 O O . ARG A 1 87 ? -20.111 -4.024 18.148 1.00 95.12 87 ARG A O 1
ATOM 662 N N . ALA A 1 88 ? -18.263 -2.962 17.425 1.00 95.31 88 ALA A N 1
ATOM 663 C CA . ALA A 1 88 ? -17.984 -2.240 18.665 1.00 95.31 88 ALA A CA 1
ATOM 664 C C . ALA A 1 88 ? -19.208 -1.439 19.140 1.00 95.31 88 ALA A C 1
ATOM 666 O O . ALA A 1 88 ? -19.830 -0.721 18.356 1.00 95.31 88 ALA A O 1
ATOM 667 N N . GLN A 1 89 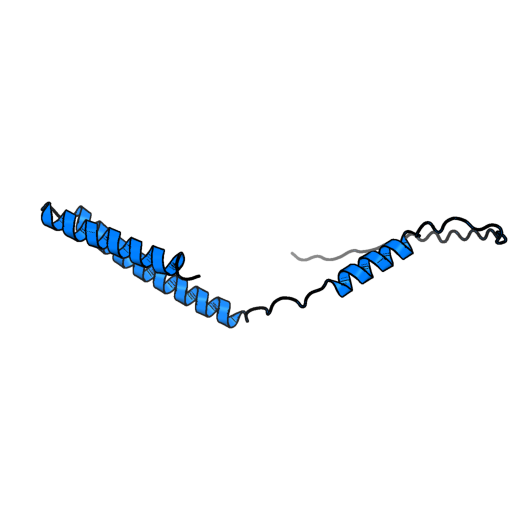? -19.547 -1.545 20.425 1.00 92.81 89 GLN A N 1
ATOM 668 C CA . GLN A 1 89 ? -20.699 -0.842 21.008 1.00 92.81 89 GLN A CA 1
ATOM 669 C C . GLN A 1 89 ? -20.262 0.349 21.867 1.00 92.81 89 GLN A C 1
ATOM 671 O O . GLN A 1 89 ? -20.974 1.347 21.949 1.00 92.81 89 GLN A O 1
ATOM 676 N N . ASN A 1 90 ? -19.075 0.289 22.479 1.00 95.81 90 ASN A N 1
ATOM 677 C CA . ASN A 1 90 ? -18.577 1.355 23.340 1.00 95.81 90 ASN A CA 1
ATOM 678 C C . ASN A 1 90 ? -17.846 2.439 22.524 1.00 95.81 90 ASN A C 1
ATOM 680 O O . ASN A 1 90 ? -17.024 2.141 21.652 1.00 95.81 90 ASN A O 1
ATOM 684 N N . LYS A 1 91 ? -18.073 3.719 22.856 1.00 94.88 91 LYS A N 1
ATOM 685 C CA . LYS A 1 91 ? -17.349 4.854 22.262 1.00 94.88 91 LYS A CA 1
ATOM 686 C C . LYS A 1 91 ? -15.830 4.6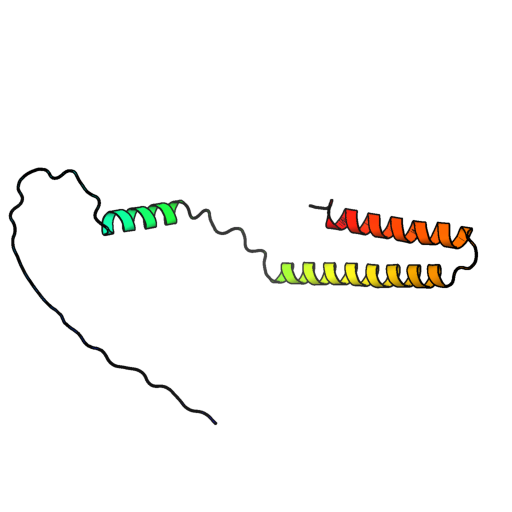77 22.370 1.00 94.88 91 LYS A C 1
ATOM 688 O O . LYS A 1 91 ? -15.129 4.900 21.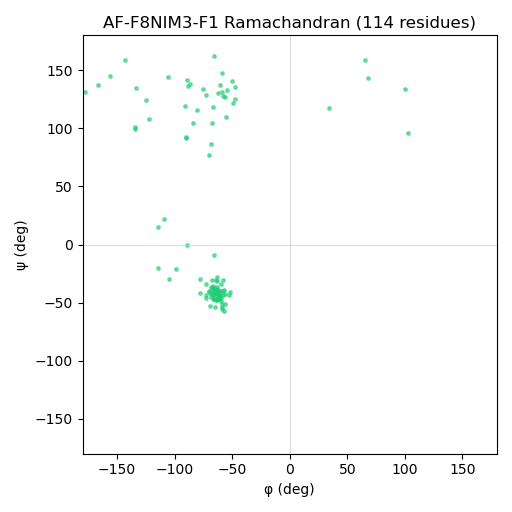389 1.00 94.88 91 LYS A O 1
ATOM 693 N N . GLN A 1 92 ? -15.326 4.225 23.523 1.00 95.44 92 GLN A N 1
ATOM 694 C CA . GLN A 1 92 ? -13.882 4.059 23.734 1.00 95.44 92 GLN A CA 1
ATOM 695 C C . GLN A 1 92 ? -13.270 2.992 22.806 1.00 95.44 92 GLN A C 1
ATOM 697 O O . GLN A 1 92 ? -12.114 3.112 22.405 1.00 95.44 92 GLN A O 1
ATOM 702 N N . GLU A 1 93 ? -14.036 1.967 22.428 1.00 94.69 93 GLU A N 1
ATOM 703 C CA . GLU A 1 93 ? -13.609 0.948 21.462 1.00 94.69 93 GLU A CA 1
ATOM 704 C C . GLU A 1 93 ? -13.585 1.527 20.046 1.00 94.69 93 GLU A C 1
ATOM 706 O O . GLU A 1 93 ? -12.578 1.389 19.351 1.00 94.69 93 GLU A O 1
ATOM 711 N N . LYS A 1 94 ? -14.638 2.255 19.641 1.00 95.81 94 LYS A N 1
ATOM 712 C CA . LYS A 1 94 ? -14.676 2.936 18.336 1.00 95.81 94 LYS A CA 1
ATOM 713 C C . LYS A 1 94 ? -13.568 3.976 18.189 1.00 95.81 94 LYS A C 1
ATOM 715 O O . LYS A 1 94 ? -12.945 4.033 17.134 1.00 95.81 94 LYS A O 1
ATOM 720 N N . ASP A 1 95 ? -13.261 4.745 19.232 1.00 96.25 95 ASP A N 1
ATOM 721 C CA . ASP A 1 95 ? -12.155 5.711 19.212 1.00 96.25 95 ASP A CA 1
ATOM 722 C C . ASP A 1 95 ? -10.792 5.011 19.020 1.00 96.25 95 ASP A C 1
ATOM 724 O O . ASP A 1 95 ? -9.975 5.471 18.216 1.00 96.25 95 ASP A O 1
ATOM 728 N N . ARG A 1 96 ? -10.560 3.875 19.703 1.00 97.00 96 ARG A N 1
ATOM 729 C CA . ARG A 1 96 ? -9.338 3.052 19.574 1.00 97.00 96 ARG A CA 1
ATOM 730 C C . ARG A 1 96 ? -9.203 2.437 18.178 1.00 97.00 96 ARG A C 1
ATOM 732 O O . ARG A 1 96 ? -8.188 2.650 17.518 1.00 97.00 96 ARG A O 1
ATOM 739 N N . ILE A 1 97 ? -10.227 1.719 17.710 1.00 96.56 97 ILE A N 1
ATOM 740 C CA . ILE A 1 97 ? -10.234 1.057 16.392 1.00 96.56 97 ILE A CA 1
ATOM 741 C C . ILE A 1 97 ? -10.156 2.107 15.273 1.00 96.56 97 ILE A C 1
ATOM 743 O O . ILE A 1 97 ? -9.396 1.956 14.319 1.00 96.56 97 ILE A O 1
ATOM 747 N N . GLY A 1 98 ? -10.871 3.224 15.423 1.00 95.81 98 GLY A N 1
ATOM 748 C CA . GLY A 1 98 ? -10.802 4.363 14.513 1.00 95.81 98 GLY A CA 1
ATOM 749 C C . GLY A 1 98 ? -9.426 5.034 14.479 1.00 95.81 98 GLY A C 1
ATOM 750 O O . GLY A 1 98 ? -9.059 5.580 13.439 1.00 95.81 98 GLY A O 1
ATOM 751 N N . SER A 1 99 ? -8.634 4.976 15.560 1.00 96.56 99 SER A N 1
ATOM 752 C CA . SER A 1 99 ? -7.217 5.353 15.492 1.00 96.56 99 SER A CA 1
ATOM 753 C C . SER A 1 99 ? -6.424 4.342 14.684 1.00 96.56 99 SER A C 1
ATOM 755 O O . SER A 1 99 ? -5.828 4.742 13.692 1.00 96.56 99 SER A O 1
ATOM 757 N N . ALA A 1 100 ? -6.512 3.048 15.013 1.00 95.94 100 ALA A N 1
ATOM 758 C CA . ALA A 1 100 ? -5.789 1.993 14.299 1.00 95.94 100 ALA A CA 1
ATOM 759 C C . ALA A 1 100 ? -6.008 2.052 12.773 1.00 95.94 100 ALA A C 1
ATOM 761 O O . ALA A 1 100 ? -5.046 1.962 12.018 1.00 95.94 100 ALA A O 1
ATOM 762 N N . ILE A 1 101 ? -7.237 2.319 12.311 1.00 95.38 101 ILE A N 1
ATOM 763 C CA . ILE A 1 101 ? -7.542 2.529 10.883 1.00 95.38 101 ILE A CA 1
ATOM 764 C C . ILE A 1 101 ? -6.799 3.755 10.312 1.00 95.38 101 ILE A C 1
ATOM 766 O O . ILE A 1 101 ? -6.191 3.669 9.246 1.00 95.38 101 ILE A O 1
ATOM 770 N N . ARG A 1 102 ? -6.799 4.904 11.007 1.00 95.69 102 ARG A N 1
ATOM 771 C CA . ARG A 1 102 ? -6.053 6.108 10.576 1.00 95.69 102 ARG A CA 1
ATOM 772 C C . ARG A 1 102 ? -4.539 5.886 10.587 1.0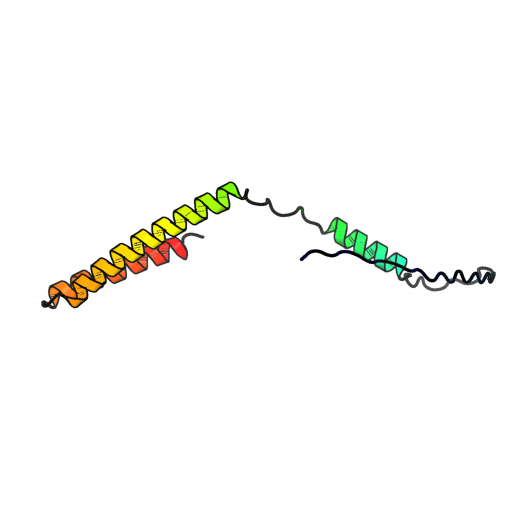0 95.69 102 ARG A C 1
ATOM 774 O O . ARG A 1 102 ? -3.842 6.382 9.703 1.00 95.69 102 ARG A O 1
ATOM 781 N N . ASP A 1 103 ? -4.039 5.156 11.577 1.00 94.75 103 ASP A N 1
ATOM 782 C CA . ASP A 1 103 ? -2.627 4.834 11.753 1.00 94.75 103 ASP A CA 1
ATOM 783 C C . ASP A 1 103 ? -2.138 3.881 10.645 1.00 94.75 103 ASP A C 1
ATOM 785 O O . ASP A 1 103 ? -1.126 4.167 10.001 1.00 94.75 103 ASP A O 1
ATOM 789 N N . LEU A 1 104 ? -2.914 2.838 10.327 1.00 92.88 104 LEU A N 1
ATOM 790 C CA . LEU A 1 104 ? -2.682 1.923 9.204 1.00 92.88 104 LEU A CA 1
ATOM 791 C C . LEU A 1 104 ? -2.674 2.666 7.858 1.00 92.88 104 LEU A C 1
ATOM 793 O O . LEU A 1 104 ? -1.721 2.547 7.084 1.00 92.88 104 LEU A O 1
ATOM 797 N N . ASN A 1 105 ? -3.682 3.510 7.610 1.00 92.75 105 ASN A N 1
ATOM 798 C CA . ASN A 1 105 ? -3.770 4.325 6.394 1.00 92.75 105 ASN A CA 1
ATOM 799 C C . ASN A 1 105 ? -2.560 5.266 6.248 1.00 92.75 105 ASN A C 1
ATOM 801 O O . ASN A 1 105 ? -2.022 5.419 5.150 1.00 92.75 105 ASN A O 1
ATOM 805 N N . ARG A 1 106 ? -2.083 5.867 7.349 1.00 92.19 106 ARG A N 1
ATOM 806 C CA . ARG A 1 106 ? -0.878 6.715 7.356 1.00 92.19 106 ARG A CA 1
ATOM 807 C C . ARG A 1 106 ? 0.389 5.916 7.040 1.00 92.19 106 ARG A C 1
ATOM 809 O O . ARG A 1 106 ? 1.237 6.415 6.302 1.00 92.19 106 ARG A O 1
ATOM 816 N N . CYS A 1 107 ? 0.525 4.696 7.560 1.00 85.69 107 CYS A N 1
ATOM 817 C CA . CYS A 1 107 ? 1.650 3.813 7.241 1.00 85.69 107 CYS A CA 1
ATOM 818 C C . CYS A 1 107 ? 1.668 3.432 5.752 1.00 85.69 107 CYS A C 1
ATOM 820 O O . CYS A 1 107 ? 2.707 3.567 5.107 1.00 85.69 107 CYS A O 1
ATOM 822 N N . VAL A 1 108 ? 0.518 3.057 5.182 1.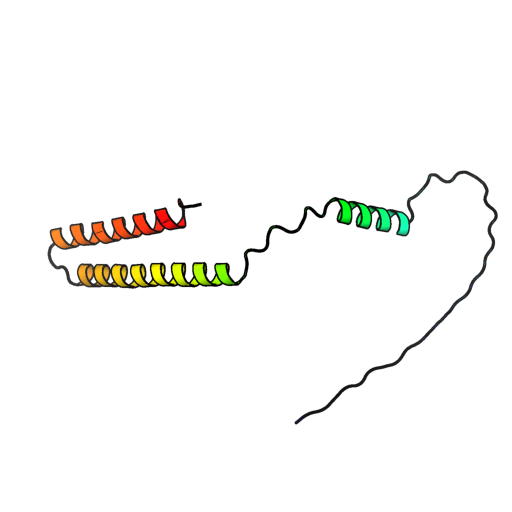00 86.75 108 VAL A N 1
ATOM 823 C CA . VAL A 1 108 ? 0.371 2.781 3.741 1.00 86.75 108 VAL A CA 1
ATOM 824 C C . VAL A 1 108 ? 0.740 4.007 2.905 1.00 86.75 108 VAL A C 1
ATOM 826 O O . VAL A 1 108 ? 1.621 3.918 2.051 1.00 86.75 108 VAL A O 1
ATOM 829 N N . LEU A 1 109 ? 0.140 5.171 3.176 1.00 83.81 109 LEU A N 1
ATOM 830 C CA . LEU A 1 109 ? 0.440 6.400 2.433 1.00 83.81 109 LEU A CA 1
ATOM 831 C C . LEU A 1 109 ? 1.927 6.774 2.519 1.00 83.81 109 LEU A C 1
ATOM 833 O O . LEU A 1 109 ? 2.519 7.128 1.503 1.00 83.81 109 LEU A O 1
ATOM 837 N N . ARG A 1 110 ? 2.570 6.620 3.684 1.00 85.00 110 ARG A N 1
ATOM 838 C CA . ARG A 1 110 ? 4.013 6.867 3.827 1.00 85.00 110 ARG A CA 1
ATOM 839 C C . ARG A 1 110 ? 4.858 5.923 2.965 1.00 85.00 110 ARG A C 1
ATOM 841 O O . ARG A 1 110 ? 5.807 6.386 2.343 1.00 85.00 110 ARG A O 1
ATOM 848 N N . ILE A 1 111 ? 4.516 4.635 2.905 1.00 79.75 111 ILE A N 1
ATOM 849 C CA . ILE A 1 111 ? 5.255 3.631 2.120 1.00 79.75 111 ILE A CA 1
ATOM 850 C C . ILE A 1 111 ? 5.117 3.871 0.607 1.00 79.75 111 ILE A C 1
ATOM 852 O O . ILE A 1 111 ? 6.083 3.655 -0.120 1.00 79.75 111 ILE A O 1
ATOM 856 N N . TYR A 1 112 ? 3.949 4.317 0.130 1.00 75.88 112 TYR A N 1
ATOM 857 C CA . TYR A 1 112 ? 3.680 4.460 -1.310 1.00 75.88 112 TYR A CA 1
ATOM 858 C C . TYR A 1 112 ? 3.847 5.885 -1.877 1.00 75.88 112 TYR A C 1
ATOM 860 O O . TYR A 1 112 ? 4.055 6.002 -3.080 1.00 75.88 112 TYR A O 1
ATOM 868 N N . PHE A 1 113 ? 3.788 6.948 -1.060 1.00 70.75 113 PHE A N 1
ATOM 869 C CA . PHE A 1 113 ? 3.943 8.348 -1.512 1.00 70.75 113 PHE A CA 1
ATOM 870 C C . PHE A 1 113 ? 5.187 9.075 -0.970 1.00 70.75 113 PHE A C 1
ATOM 872 O O . PHE A 1 113 ? 5.580 10.078 -1.553 1.00 70.75 113 PHE A O 1
ATOM 879 N N . LEU A 1 114 ? 5.800 8.613 0.128 1.00 65.38 114 LEU A N 1
ATOM 880 C CA . LEU A 1 114 ? 7.037 9.193 0.694 1.00 65.38 114 LEU A CA 1
ATOM 881 C C . LEU A 1 114 ? 8.230 8.211 0.611 1.00 65.38 114 LEU A C 1
ATOM 883 O O . LEU A 1 114 ? 9.230 8.379 1.306 1.00 65.38 114 LEU A O 1
ATOM 887 N N . GLY A 1 115 ? 8.096 7.160 -0.204 1.00 55.81 115 GLY A N 1
ATOM 888 C CA . GLY A 1 115 ? 9.113 6.135 -0.470 1.00 55.81 115 GLY A CA 1
ATOM 889 C C . GLY A 1 115 ? 9.715 6.206 -1.880 1.00 55.81 115 GLY A C 1
ATOM 890 O O . GLY A 1 115 ? 10.204 5.188 -2.370 1.00 55.81 115 GLY A O 1
ATOM 891 N N . MET A 1 116 ? 9.624 7.371 -2.531 1.00 47.25 116 MET A N 1
ATOM 892 C CA . MET A 1 116 ? 10.247 7.718 -3.817 1.00 47.25 116 MET A CA 1
ATOM 893 C C . MET A 1 116 ? 11.110 8.969 -3.658 1.00 47.25 116 MET A C 1
ATOM 895 O O . MET A 1 116 ? 12.108 9.051 -4.401 1.00 47.25 116 MET A O 1
#

Secondary structure (DSSP, 8-state):
------------------------S----PPPHHHHHHHHHHHHHHH-PPPP----HHHHHHHHHHHHHHHHHHHHHHHHHHHHHHH--SHHHHHHHHHHHHHHHHHHHHHHHS--

Radius of gyration: 34.65 Å; Cα contacts (8 Å, |Δi|>4): 18; chains: 1; bounding box: 47×56×94 Å

Organism: Serpula lacrymans var. lacrymans (strain S7.9) (NCBI:txid578457)

Nearest PDB structures (foldseek):
  8iuh-assembly1_4  TM=5.488E-01  e=3.009E+00  Homo sapiens
  6n63-assembly1_A-2  TM=5.779E-01  e=7.355E+00  Bacillus thermotolerans